Protein AF-A0A8S3HFJ4-F1 (afdb_monomer_lite)

Foldseek 3Di:
DVLVVLVVPQKDWAWWDFPNFTWIWIAGLFFGIWIKGFLVRPPDDPDDDDDDSDIDTDDGDGPVQFPDWDWPQAFWIWTAGPDDVGITIIGRNGGCVVVVVSSVSSVVSVVVVVVVVD

InterPro domains:
  IPR015482 Syntrophin [PTHR10554] (4-117)
  IPR055108 Syntrophin, C-terminal PH domain [PF23012] (9-116)

Secondary structure (DSSP, 8-state):
-THHHHTT--EEEEEEEETTEEEEEEEETTTEEEEEE-TT-TT---SS----S---EEEEE-GGGEEEEEE-SSSEEEEEESSSS-EEEEE-SS--HHHHHHHHHHHHHHHHHHHTT-

Sequence (118 aa):
CLQSAVVRTKEAVFPCKWNNRTCKLFLNYEHGFTLYSDPTDSVTSVGNAASTGNVRLLWQQPFEKLRSSADDSEHLLTLDFHGEEGVVELDFGTSPKPFVFHLHAFLSAKAARIGLVG

pLDDT: mean 82.8, std 18.23, range [41.31, 97.69]

Radius of gyration: 15.83 Å; chains: 1; bounding box: 30×34×53 Å

Organism: NCBI:txid392030

Structure (mmCIF, N/CA/C/O backbone):
data_AF-A0A8S3HFJ4-F1
#
_entry.id   AF-A0A8S3HFJ4-F1
#
loop_
_atom_site.group_PDB
_atom_site.id
_atom_site.type_symbol
_atom_site.label_atom_id
_atom_site.label_alt_id
_atom_site.label_comp_id
_atom_site.label_asym_id
_atom_site.label_entity_id
_atom_site.label_seq_id
_atom_site.pdbx_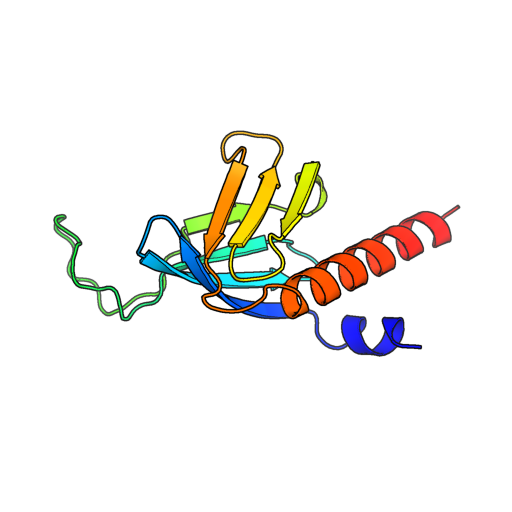PDB_ins_code
_atom_site.Cartn_x
_atom_site.Cartn_y
_atom_site.Cartn_z
_atom_site.occupancy
_atom_site.B_iso_or_equiv
_atom_site.auth_seq_id
_atom_site.auth_comp_id
_atom_site.auth_asym_id
_atom_site.auth_atom_id
_atom_site.pdbx_PDB_model_num
ATOM 1 N N . CYS A 1 1 ? 2.560 -20.753 -1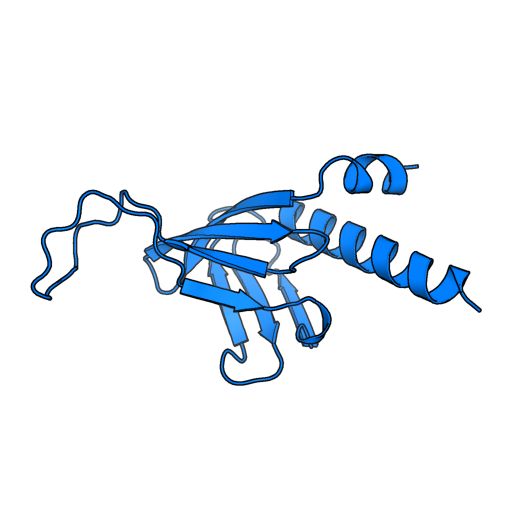4.724 1.00 50.66 1 CYS A N 1
ATOM 2 C CA . CYS A 1 1 ? 2.115 -19.375 -15.013 1.00 50.66 1 CYS A CA 1
ATOM 3 C C . CYS A 1 1 ? 1.819 -18.675 -13.687 1.00 50.66 1 CYS A C 1
ATOM 5 O O . CYS A 1 1 ? 0.791 -18.955 -13.082 1.00 50.66 1 CYS A O 1
ATOM 7 N N . LEU A 1 2 ? 2.739 -17.847 -13.179 1.00 49.34 2 LEU A N 1
ATOM 8 C CA . LEU A 1 2 ? 2.592 -17.168 -11.877 1.00 49.34 2 LEU A CA 1
ATOM 9 C C . LEU A 1 2 ? 1.322 -16.295 -11.797 1.00 49.34 2 LEU A C 1
ATOM 11 O O . LEU A 1 2 ? 0.758 -16.140 -10.715 1.00 49.34 2 LEU A O 1
ATOM 15 N N . GLN A 1 3 ? 0.810 -15.830 -12.946 1.00 47.59 3 GLN A N 1
ATOM 16 C CA . GLN A 1 3 ? -0.458 -15.097 -13.045 1.00 47.59 3 GLN A CA 1
ATOM 17 C C . GLN A 1 3 ? -1.641 -15.873 -12.442 1.00 47.59 3 GLN A C 1
ATOM 19 O O . GLN A 1 3 ? -2.504 -15.280 -11.805 1.00 47.59 3 GLN A O 1
ATOM 24 N N . SER A 1 4 ? -1.676 -17.203 -12.574 1.00 48.47 4 SER A N 1
ATOM 25 C CA . SER A 1 4 ? -2.792 -18.025 -12.082 1.00 48.47 4 SER A CA 1
ATOM 26 C C . SER A 1 4 ? -2.776 -18.249 -10.563 1.00 48.47 4 SER A C 1
ATOM 28 O O . SER A 1 4 ? -3.796 -18.638 -9.994 1.00 48.47 4 SER A O 1
ATOM 30 N N . ALA A 1 5 ? -1.626 -18.060 -9.906 1.00 50.84 5 ALA A N 1
ATOM 31 C CA . ALA A 1 5 ? -1.471 -18.266 -8.465 1.00 50.84 5 ALA A CA 1
ATOM 32 C C . ALA A 1 5 ? -1.859 -17.010 -7.676 1.00 50.84 5 ALA A C 1
ATOM 34 O O . ALA A 1 5 ? -2.603 -17.107 -6.705 1.00 50.84 5 ALA A O 1
ATOM 35 N N . VAL A 1 6 ? -1.439 -15.832 -8.150 1.00 51.53 6 VAL A N 1
ATOM 36 C CA . VAL A 1 6 ? -1.763 -14.541 -7.522 1.00 51.53 6 VAL A CA 1
ATOM 37 C C . VAL A 1 6 ? -3.261 -14.234 -7.598 1.00 51.53 6 VAL A C 1
ATOM 39 O O . VAL A 1 6 ? -3.833 -13.765 -6.627 1.00 51.53 6 VAL A O 1
ATOM 42 N N . VAL A 1 7 ? -3.946 -14.599 -8.689 1.00 51.94 7 VAL A N 1
ATOM 43 C CA . VAL A 1 7 ? -5.416 -14.460 -8.791 1.00 51.94 7 VAL A CA 1
ATOM 44 C C . VAL A 1 7 ? -6.159 -15.295 -7.736 1.00 51.94 7 VAL A C 1
ATOM 46 O O . VAL A 1 7 ? -7.294 -14.979 -7.381 1.00 51.94 7 VAL A O 1
ATOM 49 N N . ARG A 1 8 ? -5.533 -16.358 -7.213 1.00 56.94 8 ARG A N 1
ATOM 50 C CA . ARG A 1 8 ? -6.149 -17.242 -6.217 1.00 56.94 8 ARG A CA 1
ATOM 51 C C . ARG A 1 8 ? -6.160 -16.624 -4.814 1.00 56.94 8 ARG A C 1
ATOM 53 O O . ARG A 1 8 ? -7.049 -16.951 -4.033 1.00 56.94 8 ARG A O 1
ATOM 60 N N . THR A 1 9 ? -5.246 -15.695 -4.532 1.00 62.44 9 THR A N 1
ATOM 61 C CA . THR A 1 9 ? -5.210 -14.915 -3.291 1.00 62.44 9 THR A CA 1
ATOM 62 C C . THR A 1 9 ? -5.571 -13.468 -3.616 1.00 62.44 9 THR A C 1
ATOM 64 O O . THR A 1 9 ? -4.743 -12.698 -4.092 1.00 62.44 9 THR A O 1
ATOM 67 N N . LYS A 1 10 ? -6.829 -13.081 -3.376 1.00 85.38 10 LYS A N 1
ATOM 68 C CA . LYS A 1 10 ? -7.329 -11.735 -3.714 1.00 85.38 10 LYS A CA 1
ATOM 69 C C . LYS A 1 10 ? -6.742 -10.613 -2.855 1.00 85.38 10 LYS A C 1
ATOM 71 O O . LYS A 1 10 ? -7.060 -9.456 -3.103 1.00 85.38 10 LYS A O 1
ATOM 76 N N . GLU A 1 11 ? -5.932 -10.932 -1.853 1.00 90.19 11 GLU A N 1
ATOM 77 C CA . GLU A 1 11 ? -5.446 -9.963 -0.883 1.00 90.19 11 GLU A CA 1
ATOM 78 C C . GLU A 1 11 ? -4.073 -10.347 -0.334 1.00 90.19 11 GLU A C 1
ATOM 80 O O . GLU A 1 11 ? -3.817 -11.512 -0.034 1.00 90.19 11 GLU A O 1
ATOM 85 N N . ALA A 1 12 ? -3.202 -9.357 -0.185 1.00 92.69 12 ALA A N 1
ATOM 86 C CA . ALA A 1 12 ? -1.929 -9.479 0.505 1.00 92.69 12 ALA A CA 1
ATOM 87 C C . ALA A 1 12 ? -1.836 -8.406 1.594 1.00 92.69 12 ALA A C 1
ATOM 89 O O . ALA A 1 12 ? -2.285 -7.277 1.397 1.00 92.69 12 ALA A O 1
ATOM 90 N N . VAL A 1 13 ? -1.259 -8.763 2.741 1.00 93.44 13 VAL A N 1
ATOM 91 C CA . VAL A 1 13 ? -1.159 -7.886 3.914 1.00 93.44 13 VAL A CA 1
ATOM 92 C C . VAL A 1 13 ? 0.303 -7.693 4.272 1.00 93.44 13 VAL A C 1
ATOM 94 O O . VAL A 1 13 ? 1.049 -8.664 4.389 1.00 93.44 13 VAL A O 1
ATOM 97 N N . PHE A 1 14 ? 0.692 -6.441 4.481 1.00 95.00 14 PHE A N 1
ATOM 98 C CA . PHE A 1 14 ? 2.061 -6.050 4.775 1.00 95.00 14 PHE A CA 1
ATOM 99 C C . PHE A 1 14 ? 2.091 -5.172 6.030 1.00 95.00 14 PHE A C 1
ATOM 101 O O . PHE A 1 14 ? 1.469 -4.107 6.042 1.00 95.00 14 PHE A O 1
ATOM 108 N N . PRO A 1 15 ? 2.774 -5.597 7.105 1.00 95.19 15 PRO A N 1
ATOM 109 C CA . PRO A 1 15 ? 3.081 -4.719 8.226 1.00 95.19 15 PRO A CA 1
ATOM 110 C C . PRO A 1 15 ? 3.962 -3.563 7.757 1.00 95.19 15 PRO A C 1
ATOM 112 O O . PRO A 1 15 ? 4.913 -3.774 7.007 1.00 95.19 15 PRO A O 1
ATOM 115 N N . CYS A 1 16 ? 3.656 -2.353 8.204 1.00 95.94 16 CYS A N 1
ATOM 116 C CA . CYS A 1 16 ? 4.448 -1.170 7.893 1.00 95.94 16 CYS A CA 1
ATOM 117 C C . CYS A 1 16 ? 4.270 -0.103 8.977 1.00 95.94 16 CYS A C 1
ATOM 119 O O . CYS A 1 16 ? 3.446 -0.234 9.886 1.00 95.94 16 CYS A O 1
ATOM 121 N N . LYS A 1 17 ? 5.015 0.990 8.863 1.00 96.25 17 LYS A N 1
ATOM 122 C CA . LYS A 1 17 ? 4.815 2.213 9.625 1.00 96.25 17 LYS A CA 1
ATOM 123 C C . LYS A 1 17 ? 4.410 3.341 8.698 1.00 96.25 17 LYS A C 1
ATOM 125 O O . LYS A 1 17 ? 4.961 3.498 7.613 1.00 96.25 17 LYS A O 1
ATOM 130 N N . TRP A 1 18 ? 3.469 4.147 9.164 1.00 95.62 18 TRP A N 1
ATOM 131 C CA . TRP A 1 18 ? 3.050 5.376 8.505 1.00 95.62 18 TRP A CA 1
ATOM 132 C C . TRP A 1 18 ? 2.995 6.490 9.540 1.00 95.62 18 TRP A C 1
ATOM 134 O O . TRP A 1 18 ? 2.408 6.306 10.607 1.00 95.62 18 TRP A O 1
ATOM 144 N N . ASN A 1 19 ? 3.634 7.630 9.268 1.00 92.94 19 ASN A N 1
ATOM 145 C CA . ASN A 1 19 ? 3.756 8.732 10.231 1.00 92.94 19 ASN A CA 1
ATOM 146 C C . ASN A 1 19 ? 4.252 8.265 11.615 1.00 92.94 19 ASN A C 1
ATOM 148 O O . ASN A 1 19 ? 3.724 8.672 12.651 1.00 92.94 19 ASN A O 1
ATOM 152 N N . ASN A 1 20 ? 5.247 7.371 11.615 1.00 90.00 20 ASN A N 1
ATOM 153 C CA . ASN A 1 20 ? 5.835 6.760 12.809 1.00 90.00 20 ASN A CA 1
ATOM 154 C C . ASN A 1 20 ? 4.848 5.945 13.681 1.00 90.00 20 ASN A C 1
ATOM 156 O O . ASN A 1 20 ? 5.081 5.773 14.875 1.00 90.00 20 ASN A O 1
ATOM 160 N N . ARG A 1 21 ? 3.750 5.443 13.095 1.00 91.19 21 ARG A N 1
ATOM 161 C CA . ARG A 1 21 ? 2.754 4.572 13.748 1.00 91.19 21 ARG A CA 1
ATOM 162 C C . ARG A 1 21 ? 2.694 3.215 13.069 1.00 91.19 21 ARG A C 1
ATOM 164 O O . ARG A 1 21 ? 2.706 3.147 11.841 1.00 91.19 21 ARG A O 1
ATOM 171 N N . THR A 1 22 ? 2.571 2.151 13.850 1.00 93.62 22 THR A N 1
ATOM 172 C CA . THR A 1 22 ? 2.446 0.779 13.351 1.00 93.62 22 THR A CA 1
ATOM 173 C C . THR A 1 22 ? 1.096 0.590 12.672 1.00 93.62 22 THR A C 1
ATOM 175 O O . THR A 1 22 ? 0.044 0.962 13.198 1.00 93.62 22 THR A O 1
ATOM 178 N N . CYS A 1 23 ? 1.132 0.045 11.464 1.00 95.25 23 CYS A N 1
ATOM 179 C CA . CYS A 1 23 ? -0.004 -0.087 10.568 1.00 95.25 23 CYS A CA 1
ATOM 180 C C . CYS A 1 23 ? 0.087 -1.399 9.778 1.00 95.25 23 CYS A C 1
ATOM 182 O O . CYS A 1 23 ? 1.111 -2.086 9.758 1.00 95.25 23 CYS A O 1
ATOM 184 N N . LYS A 1 24 ? -1.001 -1.736 9.087 1.00 95.19 24 LYS A N 1
ATOM 185 C CA . LYS A 1 24 ? -1.046 -2.832 8.116 1.00 95.19 24 LYS A CA 1
ATOM 186 C C . LYS A 1 24 ? -1.593 -2.309 6.800 1.00 95.19 24 LYS A C 1
ATOM 188 O O . LYS A 1 24 ? -2.718 -1.806 6.757 1.00 95.19 24 LYS A O 1
ATOM 193 N N . LEU A 1 25 ? -0.796 -2.437 5.745 1.00 96.75 25 LEU A N 1
ATOM 194 C CA . LEU A 1 25 ? -1.199 -2.150 4.378 1.00 96.75 25 LEU A CA 1
ATOM 195 C C . LEU A 1 25 ? -1.792 -3.409 3.751 1.00 96.75 25 LEU A C 1
ATOM 197 O O . LEU A 1 25 ? -1.131 -4.439 3.635 1.00 96.75 25 LEU A O 1
ATOM 201 N N . PHE A 1 26 ? -3.037 -3.301 3.321 1.00 95.44 26 PHE A N 1
ATOM 202 C CA . PHE A 1 26 ? -3.757 -4.320 2.582 1.00 95.44 26 PHE A CA 1
ATOM 203 C C . PHE A 1 26 ? -3.730 -3.950 1.108 1.00 95.44 26 PHE A C 1
ATOM 205 O O . PHE A 1 26 ? -4.087 -2.834 0.727 1.00 95.44 26 PHE A O 1
ATOM 212 N N . LEU A 1 27 ? -3.317 -4.902 0.284 1.00 95.88 27 LEU A N 1
ATOM 213 C CA . LEU A 1 27 ? -3.377 -4.822 -1.160 1.00 95.88 27 LEU A CA 1
ATOM 214 C C . LEU A 1 27 ? -4.397 -5.849 -1.640 1.00 95.88 27 LEU A C 1
ATOM 216 O O . LEU A 1 27 ? -4.132 -7.048 -1.623 1.00 95.88 27 LEU A O 1
ATOM 220 N N . ASN A 1 28 ? -5.563 -5.378 -2.056 1.00 94.50 28 ASN A N 1
ATOM 221 C CA . ASN A 1 28 ? -6.678 -6.189 -2.510 1.00 94.50 28 ASN A CA 1
ATOM 222 C C . ASN A 1 28 ? -6.829 -6.067 -4.031 1.00 94.50 28 ASN A C 1
ATOM 224 O O . ASN A 1 28 ? -6.826 -4.965 -4.574 1.00 94.50 28 ASN A O 1
ATOM 228 N N . TYR A 1 29 ? -6.999 -7.188 -4.729 1.00 92.19 29 TYR A N 1
ATOM 229 C CA . TYR A 1 29 ? -7.124 -7.223 -6.186 1.00 92.19 29 TYR A CA 1
ATOM 230 C C . TYR A 1 29 ? -8.315 -6.403 -6.702 1.00 92.19 29 TYR A C 1
ATOM 232 O O . TYR A 1 29 ? -8.235 -5.812 -7.776 1.00 92.19 29 TYR A O 1
ATOM 240 N N . GLU A 1 30 ? -9.425 -6.342 -5.971 1.00 90.81 30 GLU A N 1
ATOM 241 C CA . GLU A 1 30 ? -10.618 -5.605 -6.396 1.00 90.81 30 GLU A CA 1
ATOM 242 C C . GLU A 1 30 ? -10.585 -4.161 -5.893 1.00 90.81 30 GLU A C 1
ATOM 244 O O . GLU A 1 30 ? -10.781 -3.247 -6.692 1.00 90.81 30 GLU A O 1
ATOM 249 N N . HIS A 1 31 ? -10.254 -3.957 -4.615 1.00 91.75 31 HIS A N 1
ATOM 250 C CA . HIS A 1 31 ? -10.397 -2.664 -3.937 1.00 91.75 31 HIS A CA 1
ATOM 251 C C . HIS A 1 31 ? -9.135 -1.785 -3.908 1.00 91.75 31 HIS A C 1
ATOM 253 O O . HIS A 1 31 ? -9.233 -0.612 -3.557 1.00 91.75 31 HIS A O 1
ATOM 259 N N . GLY A 1 32 ? -7.964 -2.302 -4.291 1.00 95.19 32 GLY A N 1
ATOM 260 C CA . GLY A 1 32 ? -6.713 -1.541 -4.271 1.00 95.19 32 GLY A CA 1
ATOM 261 C C . GLY A 1 32 ? -6.023 -1.562 -2.910 1.00 95.19 32 GLY A C 1
ATOM 262 O O . GLY A 1 32 ? -5.800 -2.622 -2.333 1.00 95.19 32 GLY A O 1
ATOM 263 N N . PHE A 1 33 ? -5.640 -0.392 -2.421 1.00 97.31 33 PHE A N 1
ATOM 264 C CA . PHE A 1 33 ? -4.814 -0.183 -1.238 1.00 97.31 33 PHE A CA 1
ATOM 265 C C . PHE A 1 33 ? -5.683 0.237 -0.060 1.00 97.31 33 PHE A C 1
ATOM 267 O O . PHE A 1 33 ? -6.487 1.154 -0.187 1.00 97.31 33 PHE A O 1
ATOM 274 N N . THR A 1 34 ? -5.507 -0.383 1.102 1.00 96.62 34 THR A N 1
ATOM 275 C CA . THR A 1 34 ? -6.174 0.037 2.342 1.00 96.62 34 THR A CA 1
ATOM 276 C C . THR A 1 34 ? -5.184 0.012 3.494 1.00 96.62 34 THR A C 1
ATOM 278 O O . THR A 1 34 ? -4.541 -1.009 3.721 1.00 96.62 3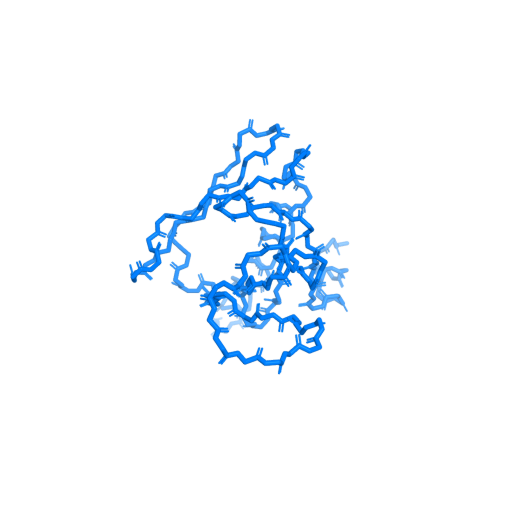4 THR A O 1
ATOM 281 N N . LEU A 1 35 ? -5.061 1.111 4.236 1.00 96.38 35 LEU A N 1
ATOM 282 C CA . LEU A 1 35 ? -4.196 1.180 5.410 1.00 96.38 35 LEU A CA 1
ATOM 283 C C . LEU A 1 35 ? -5.033 1.180 6.687 1.00 96.38 35 LEU A C 1
ATOM 285 O O . LEU A 1 35 ? -5.903 2.032 6.877 1.00 96.38 35 LEU A O 1
ATOM 289 N N . TYR A 1 36 ? -4.724 0.250 7.584 1.00 94.88 36 TYR A N 1
ATOM 290 C CA . TYR A 1 36 ? -5.316 0.179 8.915 1.00 94.88 36 TYR A CA 1
ATOM 291 C C . TYR A 1 36 ? -4.273 0.443 9.998 1.00 94.88 36 TYR A C 1
ATOM 293 O O . TYR A 1 36 ? -3.115 0.050 9.859 1.00 94.88 36 TYR A O 1
ATOM 301 N N . SER A 1 37 ? -4.694 1.059 11.102 1.00 92.62 37 SER A N 1
ATOM 302 C CA . SER A 1 37 ? -3.875 1.159 12.310 1.00 92.62 37 SER A CA 1
ATOM 303 C C . SER A 1 37 ? -3.704 -0.208 12.967 1.00 92.62 37 SER A C 1
ATOM 305 O O . SER A 1 37 ? -4.631 -1.024 12.960 1.00 92.62 37 SER A O 1
ATOM 307 N N . ASP A 1 38 ? -2.561 -0.441 13.609 1.00 83.31 38 ASP A N 1
ATOM 308 C CA . ASP A 1 38 ? -2.415 -1.604 14.480 1.00 83.31 38 ASP A CA 1
ATOM 309 C C . ASP A 1 38 ? -3.074 -1.331 15.852 1.00 83.31 38 ASP A C 1
ATOM 311 O O . ASP A 1 38 ? -2.800 -0.295 16.466 1.00 83.31 38 ASP A O 1
ATOM 315 N N . PRO A 1 39 ? -3.969 -2.205 16.353 1.00 69.56 39 PRO A N 1
ATOM 316 C CA . PRO A 1 39 ? -4.644 -2.030 17.640 1.00 69.56 39 PRO A CA 1
ATOM 317 C C . PRO A 1 39 ? -3.699 -1.984 18.848 1.00 69.56 39 PRO A C 1
ATOM 319 O O . PRO A 1 39 ? -4.124 -1.551 19.918 1.00 69.56 39 PRO A O 1
ATOM 322 N N . THR A 1 40 ? -2.436 -2.402 18.710 1.00 67.19 40 THR A N 1
ATOM 323 C CA . THR A 1 40 ? -1.452 -2.341 19.802 1.00 67.19 40 THR A CA 1
ATOM 324 C C . THR A 1 40 ? -0.864 -0.946 20.035 1.00 67.1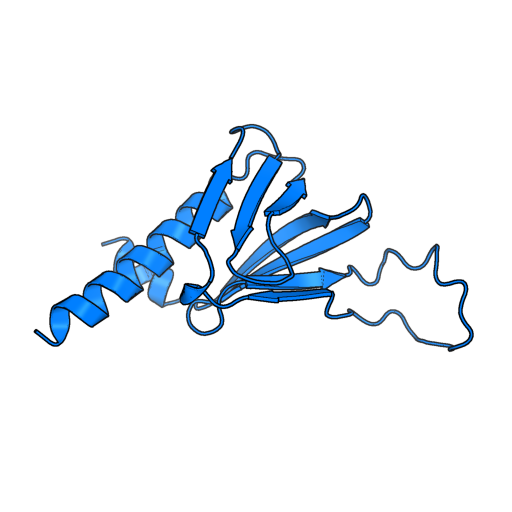9 40 THR A C 1
ATOM 326 O O . THR A 1 40 ? -0.225 -0.732 21.060 1.00 67.19 40 THR A O 1
ATOM 329 N N . ASP A 1 41 ? -1.081 0.017 19.131 1.00 58.06 41 ASP A N 1
ATOM 330 C CA . ASP A 1 41 ? -0.506 1.372 19.212 1.00 58.06 41 ASP A CA 1
ATOM 331 C C . ASP A 1 41 ? -1.375 2.344 20.049 1.00 58.06 41 ASP A C 1
ATOM 333 O O . ASP A 1 41 ? -1.561 3.522 19.734 1.00 58.06 41 ASP A O 1
ATOM 337 N N . SER A 1 42 ? -1.950 1.844 21.148 1.00 52.66 42 SER A N 1
ATOM 338 C CA . SER A 1 42 ? -2.917 2.544 22.009 1.00 52.66 42 SER A CA 1
ATOM 339 C C . SER A 1 42 ? -2.304 3.589 22.959 1.00 52.66 42 SER A C 1
ATOM 341 O O . SER A 1 42 ? -2.922 3.940 23.962 1.00 52.66 42 SER A O 1
ATOM 343 N N . VAL A 1 43 ? -1.095 4.098 22.695 1.00 52.88 43 VAL A N 1
ATOM 344 C CA . VAL A 1 43 ? -0.397 5.018 23.619 1.00 52.88 43 VAL A CA 1
ATOM 345 C C . VAL A 1 43 ? -0.734 6.499 23.388 1.00 52.88 43 VAL A C 1
ATOM 347 O O . VAL A 1 43 ? -0.393 7.335 24.217 1.00 52.88 43 VAL A O 1
ATOM 350 N N . THR A 1 44 ? -1.457 6.887 22.332 1.00 47.59 44 THR A N 1
ATOM 351 C CA . THR A 1 44 ? -1.795 8.316 22.134 1.00 47.59 44 THR A CA 1
ATOM 352 C C . THR A 1 44 ? -3.135 8.547 21.436 1.00 47.59 44 THR A C 1
ATOM 354 O O . THR A 1 44 ? -3.211 8.970 20.282 1.00 47.59 44 THR A O 1
ATOM 357 N N . SER A 1 45 ? -4.228 8.355 22.172 1.00 49.59 45 SER A N 1
ATOM 358 C CA . SER A 1 45 ? -5.489 9.052 21.902 1.00 49.59 45 SER A CA 1
ATOM 359 C C . SER A 1 45 ? -5.823 9.969 23.080 1.00 49.59 45 SER A C 1
ATOM 361 O O . SER A 1 45 ? -6.533 9.588 24.008 1.00 49.59 45 SER A O 1
ATOM 363 N N . VAL A 1 46 ? -5.299 11.199 23.039 1.00 49.59 46 VAL A N 1
ATOM 364 C CA . VAL A 1 46 ? -5.881 12.328 23.776 1.00 49.59 46 VAL A CA 1
ATOM 365 C C . VAL A 1 46 ? -7.183 12.671 23.058 1.00 49.59 46 VAL A C 1
ATOM 367 O O . VAL A 1 46 ? -7.182 13.333 22.025 1.00 49.59 46 VAL A O 1
ATOM 370 N N . GLY A 1 47 ? -8.290 12.136 23.553 1.00 44.09 47 GLY A N 1
ATOM 371 C CA . GLY A 1 47 ? -9.612 12.373 22.992 1.00 44.09 47 GLY A CA 1
ATOM 372 C C . GLY A 1 47 ? -10.608 11.395 23.584 1.00 44.09 47 GLY A C 1
ATOM 373 O O . GLY A 1 47 ? -10.520 10.199 23.334 1.00 44.09 47 GLY A O 1
ATOM 374 N N . ASN A 1 48 ? -11.518 11.917 24.405 1.00 48.38 48 ASN A N 1
ATOM 375 C CA . ASN A 1 48 ? -12.576 11.189 25.097 1.00 48.38 48 ASN A CA 1
ATOM 376 C C . ASN A 1 48 ? -13.354 10.242 24.169 1.00 48.38 48 ASN A C 1
ATOM 378 O O . ASN A 1 48 ? -14.313 10.655 23.526 1.00 48.38 48 ASN A O 1
ATOM 382 N N . ALA A 1 49 ? -12.980 8.968 24.155 1.00 43.91 49 ALA A N 1
ATOM 383 C CA . ALA A 1 49 ? -13.873 7.852 23.883 1.00 43.91 49 ALA A CA 1
ATOM 384 C C . ALA A 1 49 ? -13.182 6.575 24.357 1.00 43.91 49 ALA A C 1
ATOM 386 O O . ALA A 1 49 ? -12.194 6.126 23.773 1.00 43.91 49 ALA A O 1
ATOM 387 N N . ALA A 1 50 ? -13.712 5.991 25.427 1.00 49.41 50 ALA A N 1
ATOM 388 C CA . ALA A 1 50 ? -13.438 4.613 25.792 1.00 49.41 50 ALA A CA 1
ATOM 389 C C . ALA A 1 50 ? -13.589 3.729 24.543 1.00 49.41 50 ALA A C 1
ATOM 391 O O . ALA A 1 50 ? -14.690 3.575 24.023 1.00 49.41 50 ALA A O 1
ATOM 392 N N . SER A 1 51 ? -12.493 3.185 24.023 1.00 46.75 51 SER A N 1
ATOM 393 C CA . SER A 1 51 ? -12.571 2.197 22.954 1.00 46.75 51 SER A CA 1
ATOM 394 C C . SER A 1 51 ? -11.470 1.161 23.126 1.00 46.75 51 SER A C 1
ATOM 396 O O . SER A 1 51 ? -10.284 1.415 22.945 1.00 46.75 51 SER A O 1
ATOM 398 N N . THR A 1 52 ? -11.916 -0.020 23.548 1.00 46.78 52 THR A N 1
ATOM 399 C CA . THR A 1 52 ? -11.372 -1.346 23.247 1.00 46.78 52 THR A CA 1
ATOM 400 C C . THR A 1 52 ? -10.493 -1.323 21.993 1.00 46.78 52 THR A C 1
ATOM 402 O O . THR A 1 52 ? -10.909 -0.721 21.010 1.00 46.78 52 THR A O 1
ATOM 405 N N . GLY A 1 53 ? -9.313 -1.957 22.018 1.00 53.62 53 GLY A N 1
ATOM 406 C CA . GLY A 1 53 ? -8.297 -1.934 20.950 1.00 53.62 53 GLY A CA 1
ATOM 407 C C . GLY A 1 53 ? -8.823 -2.250 19.544 1.00 53.62 53 GLY A C 1
ATOM 408 O O . GLY A 1 53 ? -8.713 -3.376 19.066 1.00 53.62 53 GLY A O 1
ATOM 409 N N . ASN A 1 54 ? -9.397 -1.246 18.885 1.00 63.94 54 ASN A N 1
ATOM 410 C CA . ASN A 1 54 ? -10.085 -1.373 17.611 1.00 63.94 54 ASN A CA 1
ATOM 411 C C . ASN A 1 54 ? -9.153 -0.931 16.481 1.00 63.94 54 ASN A C 1
ATOM 413 O O . ASN A 1 54 ? -8.591 0.163 16.500 1.00 63.94 54 ASN A O 1
ATOM 417 N N . VAL A 1 55 ? -9.024 -1.794 15.475 1.00 79.31 55 VAL A N 1
ATOM 418 C CA . VAL A 1 55 ? -8.374 -1.5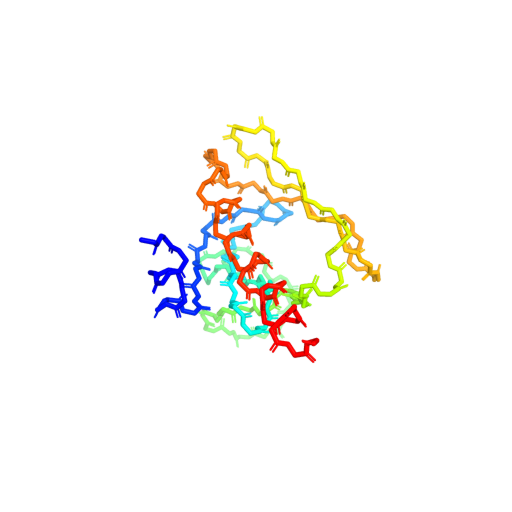02 14.193 1.00 79.31 55 VAL A CA 1
ATOM 419 C C . VAL A 1 55 ? -9.113 -0.330 13.529 1.00 79.31 55 VAL A C 1
ATOM 421 O O . VAL A 1 55 ? -10.314 -0.428 13.275 1.00 79.31 55 VAL A O 1
ATOM 424 N N . ARG A 1 56 ? -8.426 0.780 13.237 1.00 89.31 56 ARG A N 1
ATOM 425 C CA . ARG A 1 56 ? -9.008 1.965 12.586 1.00 89.31 56 ARG A CA 1
ATOM 426 C C . ARG A 1 56 ? -8.568 2.047 11.126 1.00 89.31 56 ARG A C 1
ATOM 428 O O . ARG A 1 56 ? -7.381 1.940 10.836 1.00 89.31 56 ARG A O 1
ATOM 435 N N . LEU A 1 57 ? -9.510 2.302 10.215 1.00 92.81 57 LEU A N 1
ATOM 436 C CA . LEU A 1 57 ? -9.207 2.669 8.827 1.00 92.81 57 LEU A CA 1
ATOM 437 C C . LEU A 1 57 ? -8.530 4.047 8.788 1.00 92.81 57 LEU A C 1
ATOM 439 O O . LEU A 1 57 ? -9.073 5.017 9.321 1.00 92.81 57 LEU A O 1
ATOM 443 N N . LEU A 1 58 ? -7.355 4.122 8.165 1.00 93.75 58 LEU A N 1
ATOM 444 C CA . LEU A 1 58 ? -6.580 5.354 8.029 1.00 93.75 58 LEU A CA 1
ATOM 445 C C . LEU A 1 58 ? -6.818 6.008 6.669 1.00 93.75 58 LEU A C 1
ATOM 447 O O . LEU A 1 58 ? -7.153 7.186 6.626 1.00 93.75 58 LEU A O 1
ATOM 451 N N . TRP A 1 59 ? -6.700 5.236 5.588 1.00 95.31 59 TRP A N 1
ATOM 452 C CA . TRP A 1 59 ? -7.038 5.660 4.227 1.00 95.31 59 TRP A CA 1
ATOM 453 C C . TRP A 1 59 ? -7.252 4.445 3.315 1.00 95.31 59 TRP A C 1
ATOM 455 O O . TRP A 1 59 ? -6.846 3.323 3.636 1.00 95.31 59 TRP A O 1
ATOM 465 N N . GLN A 1 60 ? -7.891 4.674 2.168 1.00 96.38 60 GLN A N 1
ATOM 466 C CA . GLN A 1 60 ? -8.087 3.677 1.117 1.00 96.38 60 GLN A CA 1
ATOM 467 C C . GLN A 1 60 ? -7.984 4.340 -0.257 1.00 96.38 60 GLN A C 1
ATOM 469 O O . GLN A 1 60 ? -8.556 5.407 -0.467 1.00 96.38 60 GLN A O 1
ATOM 474 N N . GLN A 1 61 ? -7.288 3.696 -1.195 1.00 97.44 61 GLN A N 1
ATOM 475 C CA . GLN A 1 61 ? -7.174 4.158 -2.577 1.00 97.44 61 GLN A CA 1
ATOM 476 C C . GLN A 1 61 ? -7.348 3.001 -3.564 1.00 97.44 61 GLN A C 1
ATOM 478 O O . GLN A 1 61 ? -6.753 1.943 -3.376 1.00 97.44 61 GLN A O 1
ATOM 483 N N . PRO A 1 62 ? -8.116 3.184 -4.645 1.00 96.00 62 PRO A N 1
ATOM 484 C CA . PRO A 1 62 ? -8.208 2.212 -5.720 1.00 96.00 62 PRO A CA 1
ATOM 485 C C . PRO A 1 62 ? -6.963 2.278 -6.630 1.00 96.00 62 PRO A C 1
ATOM 487 O O . PRO A 1 62 ? -6.187 3.237 -6.584 1.00 96.00 62 PRO A O 1
ATOM 490 N N . PHE A 1 63 ? -6.764 1.270 -7.486 1.00 94.81 63 PHE A N 1
ATOM 491 C CA . PHE A 1 63 ? -5.596 1.217 -8.383 1.00 94.81 63 PHE A CA 1
ATOM 492 C C . PHE A 1 63 ? -5.569 2.353 -9.403 1.00 94.81 63 PHE A C 1
ATOM 494 O O . PHE A 1 63 ? -4.499 2.826 -9.762 1.00 94.81 63 PHE A O 1
ATOM 501 N N . GLU A 1 64 ? -6.737 2.810 -9.846 1.00 93.75 64 GLU A N 1
ATOM 502 C CA . GLU A 1 64 ? -6.900 3.837 -10.875 1.00 93.75 64 GLU A CA 1
ATOM 503 C C . GLU A 1 64 ? -6.376 5.204 -10.417 1.00 93.75 64 GLU A C 1
ATOM 505 O O . GLU A 1 64 ? -6.092 6.067 -11.243 1.00 93.75 64 GLU A O 1
ATOM 510 N N . LYS A 1 65 ? -6.232 5.404 -9.101 1.00 95.88 65 LYS A N 1
ATOM 511 C CA . LYS A 1 65 ? -5.629 6.612 -8.540 1.00 95.88 65 LYS A CA 1
ATOM 512 C C . LYS A 1 65 ? -4.117 6.513 -8.373 1.00 95.88 65 LYS A C 1
ATOM 514 O O . LYS A 1 65 ? -3.508 7.549 -8.141 1.00 95.88 65 LYS A O 1
ATOM 519 N N . LEU A 1 66 ? -3.502 5.332 -8.469 1.00 96.31 66 LEU A N 1
ATOM 520 C CA . LEU A 1 66 ? -2.049 5.206 -8.345 1.00 96.31 66 LEU A CA 1
ATOM 521 C C . LEU A 1 66 ? -1.372 5.811 -9.584 1.00 96.31 66 LEU A C 1
ATOM 523 O O . LEU A 1 66 ? -1.468 5.263 -10.680 1.00 96.31 66 LEU A O 1
ATOM 527 N N . ARG A 1 67 ? -0.665 6.928 -9.394 1.00 95.75 67 ARG A N 1
ATOM 528 C CA . ARG A 1 67 ? 0.140 7.592 -10.425 1.00 95.75 67 ARG A CA 1
ATOM 529 C C . ARG A 1 67 ? 1.503 6.931 -10.564 1.00 95.75 67 ARG A C 1
ATOM 531 O O . ARG A 1 67 ? 1.941 6.646 -11.676 1.00 95.75 67 ARG A O 1
ATOM 538 N N . SER A 1 68 ? 2.183 6.709 -9.442 1.00 94.88 68 SER A N 1
ATOM 539 C CA . SER A 1 68 ? 3.478 6.033 -9.423 1.00 94.88 68 SER A CA 1
ATOM 540 C C . SER A 1 68 ? 3.731 5.322 -8.093 1.00 94.88 68 SER A C 1
ATOM 542 O O . SER A 1 68 ? 3.120 5.634 -7.072 1.00 94.88 68 SER A O 1
ATOM 544 N N . SER A 1 69 ? 4.618 4.333 -8.119 1.00 95.12 69 SER A N 1
ATOM 545 C CA . SER A 1 69 ? 5.138 3.659 -6.930 1.00 95.12 69 SER A CA 1
ATOM 546 C C . SER A 1 69 ? 6.652 3.550 -7.043 1.00 95.12 69 SER A C 1
ATOM 548 O O . SER A 1 69 ? 7.150 3.260 -8.132 1.00 95.12 69 SER A O 1
ATOM 550 N N . ALA A 1 70 ? 7.367 3.726 -5.938 1.00 94.88 70 ALA A N 1
ATOM 551 C CA . ALA A 1 70 ? 8.814 3.567 -5.873 1.00 94.88 70 ALA A CA 1
ATOM 552 C C . ALA A 1 70 ? 9.217 2.815 -4.604 1.00 94.88 70 ALA A C 1
ATOM 554 O O . ALA A 1 70 ? 8.577 2.967 -3.564 1.00 94.88 70 ALA A O 1
ATOM 555 N N . ASP A 1 71 ? 10.284 2.029 -4.690 1.00 93.81 71 ASP A N 1
ATOM 556 C CA . ASP A 1 71 ? 10.969 1.471 -3.532 1.00 93.81 71 ASP A CA 1
ATOM 557 C C . ASP A 1 71 ? 12.439 1.888 -3.499 1.00 93.81 71 ASP A C 1
ATOM 559 O O . ASP A 1 71 ? 13.074 2.052 -4.540 1.00 93.81 71 ASP A O 1
ATOM 563 N N . ASP A 1 72 ? 12.984 2.029 -2.292 1.00 94.44 72 ASP A N 1
ATOM 564 C CA . ASP A 1 72 ? 14.416 2.261 -2.058 1.00 94.44 72 ASP A CA 1
ATOM 565 C C . ASP A 1 72 ? 15.235 0.956 -2.040 1.00 94.44 72 ASP A C 1
ATOM 567 O O . ASP A 1 72 ? 16.449 0.969 -1.840 1.00 94.44 72 ASP A O 1
ATOM 571 N N . SER A 1 73 ? 14.572 -0.184 -2.254 1.00 91.25 73 SER A N 1
ATOM 572 C CA . SER A 1 73 ? 15.081 -1.549 -2.126 1.00 91.25 73 SER A CA 1
ATOM 573 C C . SER A 1 73 ? 15.508 -1.996 -0.718 1.00 91.25 73 SER A C 1
ATOM 575 O O . SER A 1 73 ? 15.850 -3.175 -0.558 1.00 91.25 73 SER A O 1
ATOM 577 N N . GLU A 1 74 ? 15.402 -1.139 0.298 1.00 95.12 74 GLU A N 1
ATOM 578 C CA . GLU A 1 74 ? 15.828 -1.388 1.680 1.00 95.12 74 GLU A CA 1
ATOM 579 C C . GLU A 1 74 ? 14.665 -1.481 2.669 1.00 95.12 74 GLU A C 1
ATOM 581 O O . GLU A 1 74 ? 14.559 -2.494 3.358 1.00 95.12 74 GLU A O 1
ATOM 586 N N . HIS A 1 75 ? 13.800 -0.469 2.754 1.00 95.88 75 HIS A N 1
ATOM 587 C CA . HIS A 1 75 ? 12.689 -0.432 3.715 1.00 95.88 75 HIS A CA 1
ATOM 588 C C . HIS A 1 75 ? 11.565 0.548 3.360 1.00 95.88 75 HIS A C 1
ATOM 590 O O . HIS A 1 75 ? 10.452 0.374 3.856 1.00 95.88 75 HIS A O 1
ATOM 596 N N . LEU A 1 76 ? 11.805 1.538 2.499 1.00 96.81 76 LEU A N 1
ATOM 597 C CA . LEU A 1 76 ? 10.816 2.553 2.155 1.00 96.81 76 LEU A CA 1
ATOM 598 C C . LEU A 1 76 ? 10.060 2.215 0.872 1.00 96.81 76 LEU A C 1
ATOM 600 O O . LEU A 1 76 ? 10.638 1.896 -0.169 1.00 96.81 76 LEU A O 1
ATOM 604 N N . LEU A 1 77 ? 8.740 2.355 0.954 1.00 97.56 77 LEU A N 1
ATOM 605 C CA . LEU A 1 77 ? 7.818 2.342 -0.169 1.00 97.56 77 LEU A CA 1
ATOM 606 C C . LEU A 1 77 ? 7.160 3.717 -0.293 1.00 97.56 77 LEU A C 1
ATOM 608 O O . LEU A 1 77 ? 6.491 4.179 0.631 1.00 97.56 77 LEU A O 1
ATOM 612 N N . THR A 1 78 ? 7.263 4.320 -1.469 1.00 97.31 78 THR A N 1
ATOM 613 C CA . THR A 1 78 ? 6.549 5.545 -1.825 1.00 97.31 78 THR A CA 1
ATOM 614 C C . THR A 1 78 ? 5.401 5.208 -2.772 1.00 97.31 78 THR A C 1
ATOM 616 O O . THR A 1 78 ? 5.607 4.586 -3.816 1.00 97.31 78 THR A O 1
ATOM 619 N N . LEU A 1 79 ? 4.186 5.627 -2.423 1.00 97.44 79 LEU A N 1
ATOM 620 C CA . LEU A 1 79 ? 2.984 5.521 -3.247 1.00 97.44 79 LEU A CA 1
ATOM 621 C C . LEU A 1 79 ? 2.470 6.919 -3.550 1.00 97.44 79 LEU A C 1
ATOM 623 O O . LEU A 1 79 ? 2.210 7.705 -2.647 1.00 97.44 79 LEU A O 1
ATOM 627 N N . ASP A 1 80 ? 2.311 7.226 -4.822 1.00 97.69 80 ASP A N 1
ATOM 628 C CA . ASP A 1 80 ? 1.903 8.540 -5.281 1.00 97.69 80 ASP A CA 1
ATOM 629 C C . ASP A 1 80 ? 0.540 8.427 -5.955 1.00 97.69 80 ASP A C 1
ATOM 631 O O . ASP A 1 80 ? 0.398 7.778 -6.996 1.00 97.69 80 ASP A O 1
ATOM 635 N N . PHE A 1 81 ? -0.469 9.020 -5.325 1.00 97.06 81 PHE A N 1
ATOM 636 C CA . PHE A 1 81 ? -1.860 8.950 -5.739 1.00 97.06 81 PHE A CA 1
ATOM 637 C C . PHE A 1 81 ? -2.357 10.281 -6.306 1.00 97.06 81 PHE A C 1
ATOM 639 O O . PHE A 1 81 ? -1.993 11.371 -5.867 1.00 97.06 81 PHE A O 1
ATOM 646 N N . HIS A 1 82 ? -3.291 10.195 -7.246 1.00 93.19 82 HIS A N 1
ATOM 647 C CA . HIS A 1 82 ? -4.135 11.319 -7.621 1.00 93.19 82 HIS A CA 1
ATOM 648 C C . HIS A 1 82 ? -5.130 11.644 -6.494 1.00 93.19 82 HIS A C 1
ATOM 650 O O . HIS A 1 82 ? -5.865 10.766 -6.039 1.00 93.19 82 HIS A O 1
ATOM 656 N N . GLY A 1 83 ? -5.224 12.918 -6.103 1.00 89.12 83 GLY A N 1
ATOM 657 C CA . GLY A 1 83 ? -6.194 13.401 -5.113 1.00 89.12 83 GLY 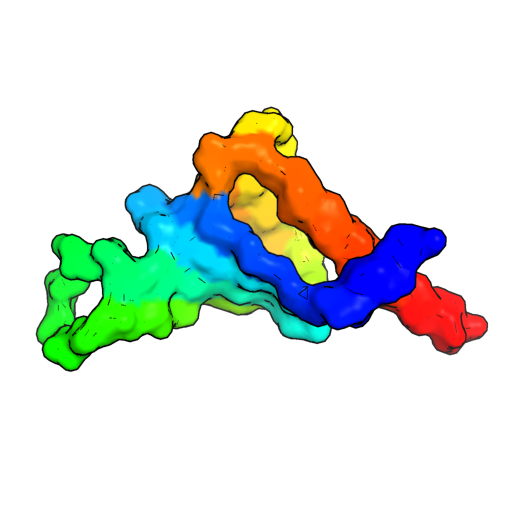A CA 1
ATOM 658 C C . GLY A 1 83 ? -5.537 13.976 -3.861 1.00 89.12 83 GLY A C 1
ATOM 659 O O . GLY A 1 83 ? -4.403 14.443 -3.917 1.00 89.12 83 GLY A O 1
ATOM 660 N N . GLU A 1 84 ? -6.279 13.973 -2.753 1.00 86.38 84 GLU A N 1
ATOM 661 C CA . GLU A 1 84 ? -5.876 14.620 -1.496 1.00 86.38 84 GLU A CA 1
ATOM 662 C C . GLU A 1 84 ? -4.746 13.882 -0.769 1.00 86.38 84 GLU A C 1
ATOM 664 O O . GLU A 1 84 ? -3.891 14.533 -0.176 1.00 86.38 84 GLU A O 1
ATOM 669 N N . GLU A 1 85 ? -4.686 12.549 -0.855 1.00 88.56 85 GLU A N 1
ATOM 670 C CA . GLU A 1 85 ? -3.606 11.768 -0.241 1.00 88.56 85 GLU A CA 1
ATOM 671 C C . GLU A 1 85 ? -2.220 12.094 -0.806 1.00 88.56 85 GLU A C 1
ATOM 673 O O . GLU A 1 85 ? -1.238 12.026 -0.068 1.00 88.56 85 GLU A O 1
ATOM 678 N N . GLY A 1 86 ? -2.130 12.449 -2.093 1.00 93.81 86 GLY A N 1
ATOM 679 C CA . GLY A 1 86 ? -0.867 12.770 -2.753 1.00 93.81 86 GLY A CA 1
ATOM 680 C C . GLY A 1 86 ? 0.186 11.668 -2.594 1.00 93.81 86 GLY A C 1
ATOM 681 O O . GLY A 1 86 ? -0.059 10.507 -2.926 1.00 93.81 86 GLY A O 1
ATOM 682 N N . VAL A 1 87 ? 1.368 12.044 -2.100 1.00 96.62 87 VAL A N 1
ATOM 683 C CA . VAL A 1 87 ? 2.496 11.130 -1.881 1.00 96.62 87 VAL A CA 1
ATOM 684 C C . VAL A 1 87 ? 2.456 10.572 -0.460 1.00 96.62 87 VAL A C 1
ATOM 686 O O . VAL A 1 87 ? 2.530 11.311 0.519 1.00 96.62 87 VAL A O 1
ATOM 689 N N . VAL A 1 88 ? 2.393 9.249 -0.361 1.00 96.75 88 VAL A N 1
ATOM 690 C CA . VAL A 1 88 ? 2.394 8.477 0.878 1.00 96.75 88 VAL A CA 1
ATOM 691 C C . VAL A 1 88 ? 3.691 7.681 0.966 1.00 96.75 88 VAL A C 1
ATOM 693 O O . VAL A 1 88 ? 4.014 6.912 0.065 1.00 96.75 88 VAL A O 1
ATOM 696 N N . GLU A 1 89 ? 4.412 7.827 2.072 1.00 97.38 89 GLU A N 1
ATOM 697 C CA . GLU A 1 89 ? 5.625 7.062 2.363 1.00 97.38 89 GLU A CA 1
ATOM 698 C C . GLU A 1 89 ? 5.369 6.069 3.500 1.00 97.38 89 GLU A C 1
ATOM 700 O O . GLU A 1 89 ? 4.792 6.421 4.533 1.00 97.38 89 GLU A O 1
ATOM 705 N N . LEU A 1 90 ? 5.765 4.816 3.292 1.00 97.62 90 LEU A N 1
ATOM 706 C CA . LEU A 1 90 ? 5.565 3.711 4.219 1.00 97.62 90 LEU A CA 1
ATOM 707 C C . LEU A 1 90 ? 6.897 3.019 4.493 1.00 97.62 90 LEU A C 1
ATOM 709 O O . LEU A 1 90 ? 7.591 2.616 3.564 1.00 97.62 90 LEU A O 1
ATOM 713 N N . ASP A 1 91 ? 7.205 2.816 5.768 1.00 97.12 91 ASP A N 1
ATOM 714 C CA . ASP A 1 91 ? 8.384 2.068 6.210 1.00 97.12 91 ASP A CA 1
ATOM 715 C C . ASP A 1 91 ? 7.992 0.617 6.521 1.00 97.12 91 ASP A C 1
ATOM 717 O O . ASP A 1 91 ? 7.220 0.343 7.438 1.00 97.12 91 ASP A O 1
ATOM 721 N N . PHE A 1 92 ? 8.501 -0.331 5.744 1.00 95.94 92 PHE A N 1
ATOM 722 C CA . PHE A 1 92 ? 8.241 -1.765 5.888 1.00 95.94 92 PHE A CA 1
ATOM 723 C C . PHE A 1 92 ? 9.204 -2.437 6.880 1.00 95.94 92 PHE A C 1
ATOM 725 O O . PHE A 1 92 ? 9.069 -3.629 7.165 1.00 95.94 92 PHE A O 1
ATOM 732 N N . GLY A 1 93 ? 10.217 -1.715 7.372 1.00 94.31 93 GLY A N 1
ATOM 733 C CA . GLY A 1 93 ? 11.320 -2.225 8.193 1.00 94.31 93 GLY A CA 1
ATOM 734 C C . GLY A 1 93 ? 12.240 -3.223 7.478 1.00 94.31 93 GLY A C 1
ATOM 735 O O . GLY A 1 93 ? 13.266 -3.622 8.024 1.00 94.31 93 GLY A O 1
ATOM 736 N N . THR A 1 94 ? 11.867 -3.650 6.272 1.00 91.88 94 THR A N 1
ATOM 737 C CA . THR A 1 94 ? 12.568 -4.595 5.404 1.00 91.88 94 THR A CA 1
ATOM 738 C C . THR A 1 94 ? 12.228 -4.285 3.953 1.00 91.88 94 THR A C 1
ATOM 740 O O . THR A 1 94 ? 11.247 -3.595 3.675 1.00 91.88 94 THR A O 1
ATOM 743 N N . SER A 1 95 ? 13.016 -4.839 3.030 1.00 93.75 95 SER A N 1
ATOM 744 C CA . SER A 1 95 ? 12.892 -4.541 1.606 1.00 93.75 95 SER A CA 1
ATOM 745 C C . SER A 1 95 ? 11.449 -4.738 1.120 1.00 93.75 95 SER A C 1
ATOM 747 O O . SER A 1 95 ? 10.928 -5.854 1.221 1.00 93.75 95 SER A O 1
ATOM 749 N N . PRO A 1 96 ? 10.800 -3.717 0.532 1.00 92.94 96 PRO A N 1
ATOM 750 C CA . PRO A 1 96 ? 9.403 -3.793 0.093 1.00 92.94 96 PRO A CA 1
ATOM 751 C C . PRO A 1 96 ? 9.226 -4.590 -1.214 1.00 92.94 96 PRO A C 1
ATOM 753 O O . PRO A 1 96 ? 8.125 -4.657 -1.764 1.00 92.94 96 PRO A O 1
ATOM 756 N N . LYS A 1 97 ? 10.274 -5.264 -1.712 1.00 89.06 97 LYS A N 1
ATOM 757 C CA . LYS A 1 97 ? 10.228 -6.125 -2.910 1.00 89.06 97 LYS A CA 1
ATOM 758 C C . LYS A 1 97 ? 9.051 -7.114 -2.934 1.00 89.06 97 LYS A C 1
ATOM 760 O O . LYS A 1 97 ? 8.433 -7.246 -3.993 1.00 89.06 97 LYS A O 1
ATOM 765 N N . PRO A 1 98 ? 8.681 -7.796 -1.826 1.00 89.94 98 PRO A N 1
ATOM 766 C CA . PRO A 1 98 ? 7.509 -8.667 -1.820 1.00 89.94 98 PRO A CA 1
ATOM 767 C C . PRO A 1 98 ? 6.210 -7.921 -2.140 1.00 89.94 98 PRO A C 1
ATOM 769 O O . PRO A 1 98 ? 5.372 -8.452 -2.868 1.00 89.94 98 PRO A O 1
ATOM 772 N N . PHE A 1 99 ? 6.045 -6.691 -1.645 1.00 93.38 99 PHE A N 1
ATOM 773 C CA . PHE A 1 99 ? 4.889 -5.854 -1.963 1.00 93.38 99 PHE A CA 1
ATOM 774 C C . PHE A 1 99 ? 4.877 -5.464 -3.439 1.00 93.38 99 PHE A C 1
ATOM 776 O O . PHE A 1 99 ? 3.874 -5.671 -4.121 1.00 93.38 99 PHE A O 1
ATOM 783 N N . VAL A 1 100 ? 6.011 -4.977 -3.947 1.00 91.38 100 VAL A N 1
ATOM 784 C CA . VAL A 1 100 ? 6.167 -4.554 -5.347 1.00 91.38 100 VAL A CA 1
ATOM 785 C C . VAL A 1 100 ? 5.812 -5.699 -6.302 1.00 91.38 100 VAL A C 1
ATOM 787 O O . VAL A 1 100 ? 5.072 -5.505 -7.267 1.00 91.38 100 VAL A O 1
ATOM 790 N N . PHE A 1 101 ? 6.229 -6.929 -5.984 1.00 91.62 101 PHE A N 1
ATOM 791 C CA . PHE A 1 101 ? 5.855 -8.118 -6.750 1.00 91.62 101 PHE A CA 1
ATOM 792 C C . PHE A 1 101 ? 4.333 -8.347 -6.806 1.00 91.62 101 PHE A C 1
ATOM 794 O O . PHE A 1 101 ? 3.788 -8.599 -7.884 1.00 91.62 101 PHE A O 1
ATOM 801 N N . HIS A 1 102 ? 3.628 -8.233 -5.674 1.00 92.19 102 HIS A N 1
ATOM 802 C CA . HIS A 1 102 ? 2.169 -8.395 -5.633 1.00 92.19 102 HIS A CA 1
ATOM 803 C C . HIS A 1 102 ? 1.450 -7.275 -6.390 1.00 92.19 102 HIS A C 1
ATOM 805 O O . HIS A 1 102 ? 0.518 -7.550 -7.150 1.00 92.19 102 HIS A O 1
ATOM 811 N N . LEU A 1 103 ? 1.914 -6.032 -6.237 1.00 93.62 103 LEU A N 1
ATOM 812 C CA . LEU A 1 103 ? 1.375 -4.876 -6.944 1.00 93.62 103 LEU A CA 1
ATOM 813 C C . LEU A 1 103 ? 1.460 -5.066 -8.462 1.00 93.62 103 LEU A C 1
ATOM 815 O O . LEU A 1 103 ? 0.441 -4.986 -9.153 1.00 93.62 103 LEU A O 1
ATOM 819 N N . HIS A 1 104 ? 2.640 -5.403 -8.986 1.00 91.00 104 HIS A N 1
ATOM 820 C CA . HIS A 1 104 ? 2.810 -5.649 -10.417 1.00 91.00 104 HIS A CA 1
ATOM 821 C C . HIS A 1 104 ? 1.983 -6.831 -10.915 1.00 91.00 104 HIS A C 1
ATOM 823 O O . HIS A 1 104 ? 1.431 -6.765 -12.016 1.00 91.00 104 HIS A O 1
ATOM 829 N N . ALA A 1 105 ? 1.860 -7.899 -10.126 1.00 90.88 105 ALA A N 1
ATOM 830 C CA . ALA A 1 105 ? 1.052 -9.049 -10.503 1.00 90.88 105 ALA A CA 1
ATOM 831 C C . ALA A 1 105 ? -0.441 -8.690 -10.618 1.00 90.88 105 ALA A C 1
ATOM 833 O O . ALA A 1 105 ? -1.086 -9.068 -11.601 1.00 90.88 105 ALA A O 1
ATOM 834 N N . PHE A 1 106 ? -0.985 -7.913 -9.675 1.00 91.50 106 PHE A N 1
ATOM 835 C CA . PHE A 1 106 ? -2.370 -7.439 -9.736 1.00 91.50 106 PHE A CA 1
ATOM 836 C C . PHE A 1 106 ? -2.612 -6.460 -10.884 1.00 91.50 106 PHE A C 1
ATOM 838 O O . PHE A 1 106 ? -3.576 -6.641 -11.632 1.00 91.50 106 PHE A O 1
ATOM 845 N N . LEU A 1 107 ? -1.728 -5.479 -11.079 1.00 90.75 107 LEU A N 1
ATOM 846 C CA . LEU A 1 107 ? -1.826 -4.531 -12.193 1.00 90.75 107 LEU A CA 1
ATOM 847 C C . LEU A 1 107 ? -1.752 -5.247 -13.548 1.00 90.75 107 LEU A C 1
ATOM 849 O O . LEU A 1 107 ? -2.587 -5.004 -14.417 1.00 90.75 107 LEU A O 1
ATOM 853 N N . SER A 1 108 ? -0.828 -6.200 -13.704 1.00 89.62 108 SER A N 1
ATOM 854 C CA . SER A 1 108 ? -0.701 -7.002 -14.930 1.00 89.62 108 SER A CA 1
ATOM 855 C C . SER A 1 108 ? -1.956 -7.835 -15.199 1.00 89.62 108 SER A C 1
ATOM 857 O O . SER A 1 108 ? -2.438 -7.890 -16.329 1.00 89.62 108 SER A O 1
ATOM 859 N N . ALA A 1 109 ? -2.522 -8.465 -14.165 1.00 88.00 109 ALA A N 1
ATOM 860 C CA . ALA A 1 109 ? -3.753 -9.239 -14.294 1.00 88.00 109 ALA A CA 1
ATOM 861 C C . ALA A 1 109 ? -4.970 -8.358 -14.635 1.00 88.00 109 ALA A C 1
ATOM 863 O O . ALA A 1 109 ? -5.844 -8.790 -15.386 1.00 88.00 109 ALA A O 1
ATOM 864 N N . LYS A 1 110 ? -5.043 -7.123 -14.120 1.00 86.38 110 LYS A N 1
ATOM 865 C CA . LYS A 1 110 ? -6.078 -6.149 -14.510 1.00 86.38 110 LYS A CA 1
ATOM 866 C C . LYS A 1 110 ? -5.910 -5.688 -15.956 1.00 86.38 110 LYS A C 1
ATOM 868 O O . LYS A 1 110 ? -6.883 -5.712 -16.704 1.00 86.38 110 LYS A O 1
ATOM 873 N N . ALA A 1 111 ? -4.688 -5.352 -16.367 1.00 85.38 111 ALA A N 1
ATOM 874 C CA . ALA A 1 111 ? -4.389 -4.948 -17.739 1.00 85.38 111 ALA A CA 1
ATOM 875 C C . ALA A 1 111 ? -4.753 -6.047 -18.753 1.00 85.38 111 ALA A C 1
ATOM 877 O O . ALA A 1 111 ? -5.401 -5.768 -19.760 1.00 85.38 111 ALA A O 1
ATOM 878 N N . ALA A 1 112 ? -4.431 -7.310 -18.447 1.00 81.31 112 ALA A N 1
ATOM 879 C CA . ALA A 1 112 ? -4.782 -8.449 -19.293 1.00 81.31 112 ALA A CA 1
ATOM 880 C C . ALA A 1 112 ? -6.299 -8.596 -19.499 1.00 81.31 112 ALA A C 1
ATOM 882 O O . ALA A 1 112 ? -6.728 -8.959 -20.587 1.00 81.31 112 ALA A O 1
ATOM 883 N N . ARG A 1 113 ? -7.122 -8.284 -18.486 1.00 75.31 113 ARG A N 1
ATOM 884 C CA . ARG A 1 113 ? -8.589 -8.313 -18.613 1.00 75.31 113 ARG A CA 1
ATOM 885 C C . ARG A 1 113 ? -9.123 -7.196 -19.500 1.00 75.31 113 ARG A C 1
ATOM 887 O O . ARG A 1 113 ? -10.057 -7.447 -20.246 1.00 75.31 113 ARG A O 1
ATOM 894 N N . ILE A 1 114 ? -8.539 -6.001 -19.437 1.00 70.44 114 ILE A N 1
ATOM 895 C CA . ILE A 1 114 ? -8.926 -4.882 -20.310 1.00 70.44 114 ILE A CA 1
ATOM 896 C C . ILE A 1 114 ? -8.567 -5.207 -21.771 1.00 70.44 114 ILE A C 1
ATOM 898 O O . ILE A 1 114 ? -9.360 -4.942 -22.666 1.00 70.44 114 ILE A O 1
ATOM 902 N N . GLY A 1 115 ? -7.423 -5.861 -22.005 1.00 58.34 115 GLY A N 1
ATOM 903 C CA . GLY A 1 115 ? -7.002 -6.317 -23.336 1.00 58.34 115 GLY A CA 1
ATOM 904 C C . GLY A 1 115 ? -7.719 -7.566 -23.872 1.00 58.34 115 GLY A C 1
ATOM 905 O O . GLY A 1 115 ? -7.596 -7.860 -25.053 1.00 58.34 115 GLY A O 1
ATOM 906 N N . LEU A 1 116 ? -8.467 -8.298 -23.037 1.00 53.62 116 LEU A N 1
ATOM 907 C CA . LEU A 1 116 ? -9.267 -9.472 -23.433 1.00 53.62 116 LEU A CA 1
ATOM 908 C C . LEU A 1 116 ? -10.708 -9.118 -23.845 1.00 53.62 116 LEU A C 1
ATOM 910 O O . LEU A 1 116 ? -11.484 -10.014 -24.170 1.00 53.62 116 LEU A O 1
ATOM 914 N N . VAL A 1 117 ? -11.067 -7.831 -23.800 1.00 48.34 117 VAL A N 1
ATOM 915 C CA . VAL A 1 117 ? -12.376 -7.292 -24.220 1.00 48.34 117 VAL A CA 1
ATOM 916 C C . VAL A 1 117 ? -12.241 -6.449 -25.507 1.00 48.34 117 VAL A C 1
ATOM 918 O O . VAL A 1 117 ? -13.181 -5.761 -25.895 1.00 48.34 117 VAL A O 1
ATOM 921 N N . GLY A 1 118 ? -11.077 -6.493 -26.170 1.00 41.31 118 GLY A N 1
ATOM 922 C CA . GLY A 1 118 ? -10.808 -5.826 -27.452 1.00 41.31 118 GLY A CA 1
ATOM 923 C C . GLY A 1 118 ? -10.970 -6.746 -28.652 1.00 41.31 118 GLY A C 1
ATOM 924 O O . GLY A 1 118 ? -10.566 -7.924 -28.537 1.00 41.31 118 GLY A O 1
#